Protein AF-A0A3E1DAV2-F1 (afdb_monomer)

Radius of gyration: 14.35 Å; Cα contacts (8 Å, |Δi|>4): 110; chains: 1; bounding box: 32×31×34 Å

Sequence (93 aa):
MPIKCVGVPQKALYIFADHWLKNGNLKDIQIDFYNAGAVLFGVKEYVPALMEYIERYKVQLHLNSKLTKIDGSSKIAWFTVTDHDGKMSTTET

Solvent-accessible surface area (backbone atoms only — not comparable to full-atom values): 5614 Å² total; per-residue (Å²): 129,89,65,91,58,78,60,54,69,56,51,53,51,52,56,53,48,49,53,30,49,77,72,67,48,42,89,82,55,89,44,75,48,72,32,59,46,88,57,96,52,97,52,70,87,53,39,64,67,52,46,54,52,36,60,74,62,61,44,47,78,38,58,26,23,32,81,76,50,76,39,79,88,81,65,35,39,33,28,42,34,48,51,96,88,66,52,75,46,80,50,75,85

pLDDT: mean 94.27, std 6.39, range [50.56, 98.0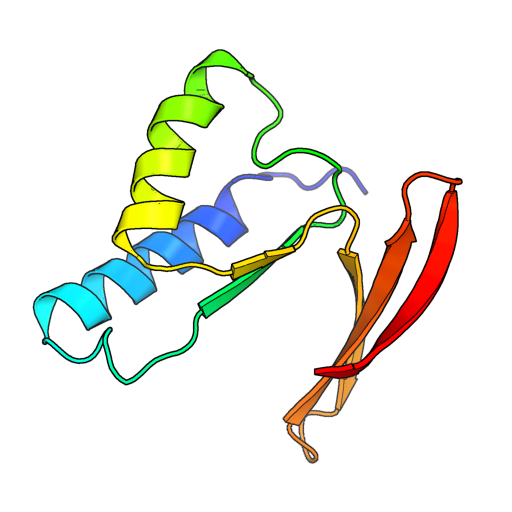6]

Structure (mmCIF, N/CA/C/O ba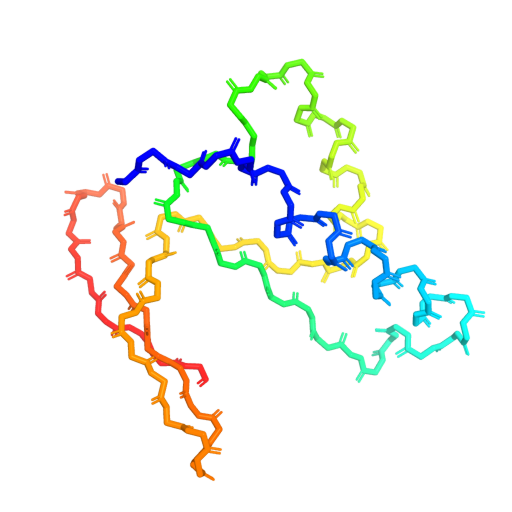ckbone):
data_AF-A0A3E1DAV2-F1
#
_entry.id   AF-A0A3E1DAV2-F1
#
loop_
_atom_site.group_PDB
_atom_site.id
_atom_site.type_symbol
_atom_site.label_atom_id
_atom_site.label_alt_id
_atom_site.label_comp_id
_atom_site.label_asym_id
_atom_site.label_entity_id
_atom_site.label_seq_id
_atom_site.pdbx_PDB_ins_code
_atom_site.Cartn_x
_atom_site.Cartn_y
_atom_site.Cartn_z
_atom_site.occupancy
_atom_site.B_iso_or_equiv
_atom_site.auth_seq_id
_atom_site.auth_comp_id
_atom_site.auth_asym_id
_atom_site.auth_atom_id
_atom_site.pdbx_PDB_model_num
ATOM 1 N N . MET A 1 1 ? 1.212 -6.528 -16.778 1.00 50.56 1 MET A N 1
ATOM 2 C CA . MET A 1 1 ? -0.051 -5.912 -17.247 1.00 50.56 1 MET A CA 1
ATOM 3 C C . MET A 1 1 ? 0.179 -4.424 -17.371 1.00 50.56 1 MET A C 1
ATOM 5 O O . MET A 1 1 ? 0.713 -3.873 -16.413 1.00 50.56 1 MET A O 1
ATOM 9 N N . PRO A 1 2 ? -0.204 -3.755 -18.467 1.00 75.56 2 PRO A N 1
ATOM 10 C CA . PRO A 1 2 ? -0.200 -2.306 -18.443 1.00 75.56 2 PRO A CA 1
ATOM 11 C C . PRO A 1 2 ? -1.368 -1.863 -17.553 1.00 75.56 2 PRO A C 1
ATOM 13 O O . PRO A 1 2 ? -2.536 -1.957 -17.924 1.00 75.56 2 PRO A O 1
ATOM 16 N N . ILE A 1 3 ? -1.058 -1.455 -16.323 1.00 75.81 3 ILE A N 1
ATOM 17 C CA . ILE A 1 3 ? -2.029 -0.807 -15.444 1.00 75.81 3 ILE A CA 1
ATOM 18 C C . ILE A 1 3 ? -2.284 0.581 -16.029 1.00 75.81 3 ILE A C 1
ATOM 20 O O . ILE A 1 3 ? -1.369 1.393 -16.129 1.00 75.81 3 ILE A O 1
ATOM 24 N N . LYS A 1 4 ? -3.536 0.858 -16.398 1.00 78.31 4 LYS A N 1
ATOM 25 C CA . LYS A 1 4 ? -3.928 2.117 -17.053 1.00 78.31 4 LYS A CA 1
ATOM 26 C C . LYS A 1 4 ? -3.601 3.378 -16.242 1.00 78.31 4 LYS A C 1
ATOM 28 O O . LYS A 1 4 ? -3.337 4.423 -16.817 1.00 78.31 4 LYS A O 1
ATOM 33 N N . CYS A 1 5 ? -3.637 3.299 -14.911 1.00 86.62 5 CYS A N 1
ATOM 34 C CA . CYS A 1 5 ? -3.274 4.408 -14.033 1.00 86.62 5 CYS A CA 1
ATOM 35 C C . CYS A 1 5 ? -2.646 3.871 -12.746 1.00 86.62 5 CYS A C 1
ATOM 37 O O . CYS A 1 5 ? -3.340 3.531 -11.788 1.00 86.62 5 CYS A O 1
ATOM 39 N N . VAL A 1 6 ? -1.316 3.785 -12.747 1.00 83.06 6 VAL A N 1
ATOM 40 C CA . VAL A 1 6 ? -0.517 3.199 -11.657 1.00 83.06 6 VAL A CA 1
ATOM 41 C C . VAL A 1 6 ? -0.717 3.936 -10.326 1.00 83.06 6 VAL A C 1
ATOM 43 O O . VAL A 1 6 ? -0.619 3.328 -9.269 1.00 83.06 6 VAL A O 1
ATOM 46 N N . GLY A 1 7 ? -1.069 5.226 -10.364 1.00 87.19 7 GLY A N 1
ATOM 47 C CA . GLY A 1 7 ? -1.297 6.033 -9.163 1.00 87.19 7 GLY A CA 1
ATOM 48 C C . GLY A 1 7 ? -2.676 5.873 -8.510 1.00 87.19 7 GLY A C 1
ATOM 49 O O . GLY A 1 7 ? -2.865 6.365 -7.404 1.00 87.19 7 GLY A O 1
ATOM 50 N N . VAL A 1 8 ? -3.663 5.224 -9.147 1.00 91.12 8 VAL A N 1
ATOM 51 C CA . VAL A 1 8 ? -5.018 5.095 -8.559 1.00 91.12 8 VAL A CA 1
ATOM 52 C C . VAL A 1 8 ? -5.018 4.346 -7.217 1.00 91.12 8 VAL A C 1
ATOM 54 O O . VAL A 1 8 ? -5.633 4.861 -6.284 1.00 91.12 8 VAL A O 1
ATOM 57 N N . PRO A 1 9 ? -4.315 3.206 -7.060 1.00 92.19 9 PRO A N 1
ATOM 58 C CA . PRO A 1 9 ? -4.211 2.533 -5.764 1.00 92.19 9 PRO A CA 1
ATOM 59 C C . PRO A 1 9 ? -3.639 3.433 -4.656 1.00 92.19 9 PRO A C 1
ATOM 61 O O . PRO A 1 9 ? -4.175 3.463 -3.553 1.00 92.19 9 PRO A O 1
ATOM 64 N N . GLN A 1 10 ? -2.611 4.231 -4.964 1.00 93.44 10 GLN A N 1
ATOM 65 C CA . GLN A 1 10 ? -2.018 5.180 -4.010 1.00 93.44 10 GLN A CA 1
ATOM 66 C C . GLN A 1 10 ? -2.982 6.307 -3.642 1.00 93.44 10 GLN A C 1
ATOM 68 O O . GLN A 1 10 ? -3.096 6.673 -2.479 1.00 93.44 10 GLN A O 1
ATOM 73 N N . LYS A 1 11 ? -3.734 6.833 -4.616 1.00 95.38 11 LYS A N 1
ATOM 74 C CA . LYS A 1 11 ? -4.749 7.864 -4.355 1.00 95.38 11 LYS A CA 1
ATOM 75 C C . LYS A 1 11 ? -5.807 7.382 -3.367 1.00 95.38 11 LYS A C 1
ATOM 77 O O . LYS A 1 11 ? -6.167 8.136 -2.471 1.00 95.38 11 LYS A O 1
ATOM 82 N N . ALA A 1 12 ? -6.284 6.144 -3.517 1.00 96.19 12 ALA A N 1
ATOM 83 C CA . ALA A 1 12 ? -7.237 5.563 -2.576 1.00 96.19 12 ALA A CA 1
ATOM 84 C C . ALA A 1 12 ? -6.651 5.524 -1.157 1.00 96.19 12 ALA A C 1
ATOM 86 O O . ALA A 1 12 ? -7.293 6.006 -0.227 1.00 96.19 12 ALA A O 1
ATOM 87 N N . LEU A 1 13 ? -5.406 5.052 -1.014 1.00 96.88 13 LEU A N 1
ATOM 88 C CA . LEU A 1 13 ? -4.691 5.055 0.263 1.00 96.88 13 LEU A CA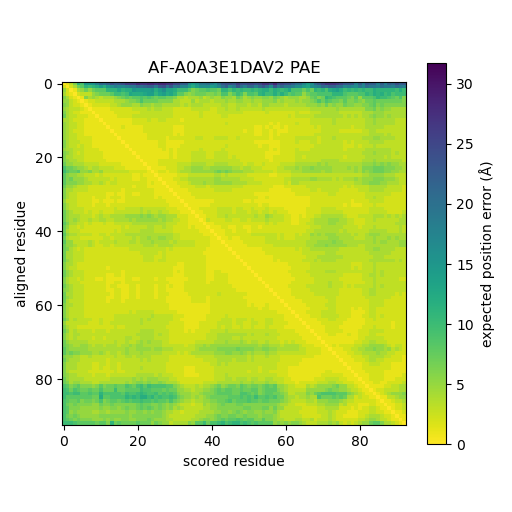 1
ATOM 89 C C . LEU A 1 13 ? -4.673 6.447 0.902 1.00 96.88 13 LEU A C 1
ATOM 91 O O . LEU A 1 13 ? -5.055 6.584 2.062 1.00 96.88 13 LEU A O 1
ATOM 95 N N . TYR A 1 14 ? -4.275 7.480 0.153 1.00 97.06 14 TYR A N 1
ATOM 96 C CA . TYR A 1 14 ? -4.149 8.830 0.709 1.00 97.06 14 TYR A CA 1
ATOM 97 C C . TYR A 1 14 ? -5.500 9.400 1.152 1.00 97.06 14 TYR A C 1
ATOM 99 O O . TYR A 1 14 ? -5.577 10.032 2.201 1.00 97.06 14 TYR A O 1
ATOM 107 N N . ILE A 1 15 ? -6.574 9.136 0.400 1.00 97.50 15 ILE A N 1
ATOM 108 C CA . ILE A 1 15 ? -7.930 9.585 0.749 1.00 97.50 15 ILE A CA 1
ATOM 109 C C . ILE A 1 15 ? -8.396 8.957 2.071 1.00 97.50 15 ILE A C 1
ATOM 111 O O . ILE A 1 15 ? -8.910 9.666 2.938 1.00 97.50 15 ILE A O 1
ATOM 115 N N . PHE A 1 16 ? -8.207 7.646 2.251 1.00 96.94 16 PHE A N 1
ATOM 116 C CA . PHE A 1 16 ? -8.617 6.968 3.485 1.00 96.94 16 PHE A CA 1
ATOM 117 C C . PHE A 1 16 ? -7.744 7.362 4.680 1.00 96.94 16 PHE A C 1
ATOM 119 O O . PHE A 1 16 ? -8.273 7.662 5.752 1.00 96.94 16 PHE A O 1
ATOM 126 N N . ALA A 1 17 ? -6.426 7.438 4.486 1.00 97.75 17 ALA A N 1
ATOM 127 C CA . ALA A 1 17 ? -5.497 7.850 5.531 1.00 97.75 17 ALA A CA 1
ATOM 128 C C . ALA A 1 17 ? -5.775 9.275 6.026 1.00 97.75 17 ALA A C 1
ATOM 130 O O . ALA A 1 17 ? -5.800 9.518 7.233 1.00 97.75 17 ALA A O 1
ATOM 131 N N . ASP A 1 18 ? -6.055 10.206 5.111 1.00 97.94 18 ASP A N 1
ATOM 132 C CA . ASP A 1 18 ? -6.404 11.583 5.455 1.00 97.94 18 ASP A CA 1
ATOM 133 C C . ASP A 1 18 ? -7.721 11.669 6.238 1.00 97.94 18 ASP A C 1
ATOM 135 O O . ASP A 1 18 ? -7.808 12.398 7.227 1.00 97.94 18 ASP A O 1
ATOM 139 N N . HIS A 1 19 ? -8.728 10.878 5.854 1.00 98.00 19 HIS A N 1
ATOM 140 C CA . HIS A 1 19 ? -9.984 10.779 6.596 1.00 98.00 19 HIS A CA 1
ATOM 141 C C . HIS A 1 19 ? -9.756 10.304 8.042 1.00 98.00 19 HIS A C 1
ATOM 143 O O . HIS A 1 19 ? -10.261 10.914 8.985 1.00 98.00 19 HIS A O 1
ATOM 149 N N . TRP A 1 20 ? -8.958 9.252 8.248 1.00 97.88 20 TRP A N 1
ATOM 150 C CA . TRP A 1 20 ? -8.652 8.764 9.596 1.00 97.88 20 TRP A CA 1
ATOM 151 C C . TRP A 1 20 ? -7.776 9.719 10.400 1.00 97.88 20 TRP A C 1
ATOM 153 O O . TRP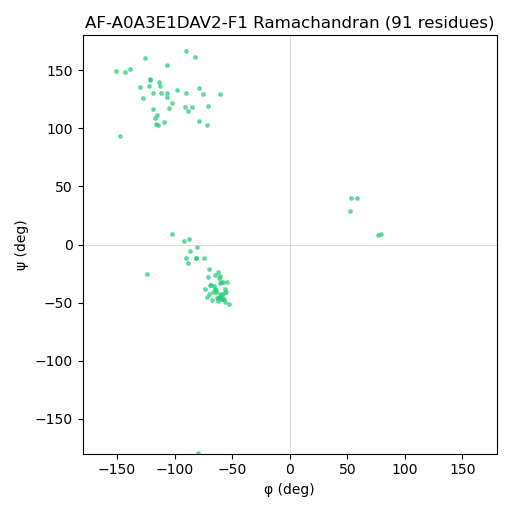 A 1 20 ? -7.970 9.842 11.610 1.00 97.88 20 TRP A O 1
ATOM 163 N N . LEU A 1 21 ? -6.842 10.416 9.750 1.00 97.44 21 LEU A N 1
ATOM 164 C CA . LEU A 1 21 ? -6.029 11.442 10.393 1.00 97.44 21 LEU A CA 1
ATOM 165 C C . LEU A 1 21 ? -6.909 12.584 10.912 1.00 97.44 21 LEU A C 1
ATOM 167 O O . LEU A 1 21 ? -6.791 12.957 12.077 1.00 97.44 21 LEU A O 1
ATOM 171 N N . LYS A 1 22 ? -7.820 13.097 10.076 1.00 97.56 22 LYS A N 1
ATOM 172 C CA . LYS A 1 22 ? -8.748 14.184 10.432 1.00 97.56 22 LYS A CA 1
ATOM 173 C C . LYS A 1 22 ? -9.676 13.826 11.590 1.00 97.56 22 LYS A C 1
ATOM 175 O O . LYS A 1 22 ? -9.993 14.696 12.392 1.00 97.56 22 LYS A O 1
ATOM 180 N N . ASN A 1 23 ? -10.066 12.559 11.698 1.00 97.25 23 ASN A N 1
ATOM 181 C CA . ASN A 1 23 ? -10.927 12.077 12.778 1.00 97.25 23 ASN A CA 1
ATOM 182 C C . ASN A 1 23 ? -10.148 11.659 14.042 1.00 97.25 23 ASN A C 1
ATOM 184 O O . ASN A 1 23 ? -10.753 11.361 15.067 1.00 97.25 23 ASN A O 1
ATOM 188 N N . GLY A 1 24 ? -8.809 11.654 13.999 1.00 96.81 24 GLY A N 1
ATOM 189 C CA . GLY A 1 24 ? -7.957 11.251 15.125 1.00 96.81 24 GLY A CA 1
ATOM 190 C C . GLY A 1 24 ? -7.819 9.734 15.318 1.00 9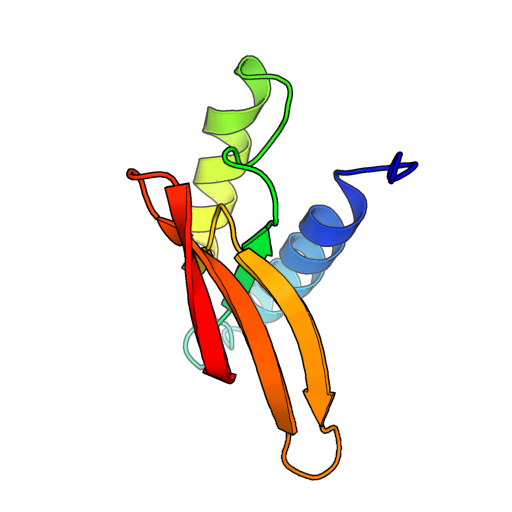6.81 24 GLY A C 1
ATOM 191 O O . GLY A 1 24 ? -7.233 9.296 16.309 1.00 96.81 24 GLY A O 1
ATOM 192 N N . ASN A 1 25 ? -8.315 8.933 14.373 1.00 97.12 25 ASN A N 1
ATOM 193 C CA . ASN A 1 25 ? -8.323 7.466 14.421 1.00 97.12 25 ASN A CA 1
ATOM 194 C C . ASN A 1 25 ? -7.076 6.830 13.799 1.00 97.12 25 ASN A C 1
ATOM 196 O O . ASN A 1 25 ? -6.872 5.633 13.960 1.00 97.12 25 ASN A O 1
ATOM 200 N N . LEU A 1 26 ? -6.240 7.593 13.082 1.00 96.69 26 LEU A N 1
ATOM 201 C CA . LEU A 1 26 ? -5.080 7.038 12.368 1.00 96.69 26 LEU A CA 1
ATOM 202 C C . LEU A 1 26 ? -4.142 6.230 13.283 1.00 96.69 26 LEU A C 1
ATOM 204 O O . LEU A 1 26 ? -3.542 5.257 12.848 1.00 96.69 26 LEU A O 1
ATOM 208 N N . LYS A 1 27 ? -4.031 6.609 14.560 1.00 95.38 27 LYS A N 1
ATOM 209 C CA . LYS A 1 27 ? -3.213 5.906 15.562 1.00 95.38 27 LYS A CA 1
ATOM 210 C C . LYS A 1 27 ? -3.658 4.459 15.831 1.00 95.38 27 LYS A C 1
ATOM 212 O O . LYS A 1 27 ? -2.841 3.671 16.288 1.00 95.38 27 LYS A O 1
ATOM 217 N N . ASP A 1 28 ? -4.921 4.141 15.553 1.00 97.06 28 ASP A N 1
ATOM 218 C CA . ASP A 1 28 ? -5.541 2.840 15.818 1.00 97.06 28 ASP A CA 1
ATOM 219 C C . ASP A 1 28 ? -5.643 1.990 14.534 1.00 97.06 28 ASP A C 1
ATOM 221 O O . ASP A 1 28 ? -6.318 0.962 14.514 1.00 97.06 28 ASP A O 1
ATOM 225 N N . ILE A 1 29 ? -5.013 2.434 13.437 1.00 97.06 29 ILE A N 1
ATOM 226 C CA . ILE A 1 29 ? -5.118 1.820 12.111 1.00 97.06 29 ILE A CA 1
ATOM 227 C C . ILE A 1 29 ? -3.722 1.538 11.567 1.00 97.06 29 ILE A C 1
ATOM 229 O O . ILE A 1 29 ? -2.890 2.436 11.446 1.00 97.06 29 ILE A O 1
ATOM 233 N N . GLN A 1 30 ? -3.493 0.286 11.182 1.00 96.81 30 GLN A N 1
ATOM 234 C CA . GLN A 1 30 ? -2.320 -0.107 10.416 1.00 96.81 30 GLN A CA 1
ATOM 235 C C . GLN A 1 30 ? -2.632 0.007 8.921 1.00 96.81 30 GLN A C 1
ATOM 237 O O . GLN A 1 30 ? -3.668 -0.476 8.461 1.00 96.81 30 GLN A O 1
ATOM 242 N N . ILE A 1 31 ? -1.748 0.665 8.170 1.00 97.31 31 ILE A N 1
ATOM 243 C CA . ILE A 1 31 ? -1.882 0.823 6.720 1.00 97.31 31 ILE A CA 1
ATOM 244 C C . ILE A 1 31 ? -0.680 0.165 6.054 1.00 97.31 31 ILE A C 1
ATOM 246 O O . ILE A 1 31 ? 0.440 0.642 6.209 1.00 97.31 31 ILE A O 1
ATOM 250 N N . ASP A 1 32 ? -0.927 -0.872 5.262 1.00 97.19 32 ASP A N 1
ATOM 251 C CA . ASP A 1 32 ? 0.081 -1.545 4.448 1.00 97.19 32 ASP A CA 1
ATOM 252 C C . ASP A 1 32 ? -0.187 -1.284 2.959 1.00 97.19 32 ASP A C 1
ATOM 254 O O . ASP A 1 32 ? -1.305 -1.457 2.466 1.00 97.19 32 ASP A O 1
ATOM 258 N N . PHE A 1 33 ? 0.841 -0.863 2.221 1.00 97.19 33 PHE A N 1
ATOM 259 C CA . PHE A 1 33 ? 0.772 -0.656 0.777 1.00 97.19 33 PHE A CA 1
ATOM 260 C C . PHE A 1 33 ? 1.714 -1.611 0.051 1.00 97.19 33 PHE A C 1
ATOM 262 O O . PHE A 1 33 ? 2.923 -1.387 -0.008 1.00 97.19 33 PHE A O 1
ATOM 269 N N . TYR A 1 34 ? 1.138 -2.656 -0.539 1.00 95.94 34 TYR A N 1
ATOM 270 C CA . TYR A 1 34 ? 1.864 -3.648 -1.325 1.00 95.94 34 TYR A CA 1
ATOM 271 C C . TYR A 1 34 ? 1.912 -3.256 -2.799 1.00 95.94 34 TYR A C 1
ATOM 273 O O . TYR A 1 34 ? 0.886 -3.164 -3.479 1.00 95.94 34 TYR A O 1
ATOM 281 N N . ASN A 1 35 ? 3.122 -3.057 -3.306 1.00 93.88 35 ASN A N 1
ATOM 282 C CA . ASN A 1 35 ? 3.395 -2.744 -4.695 1.00 93.88 35 ASN A CA 1
ATOM 283 C C . ASN A 1 35 ? 4.265 -3.834 -5.322 1.00 93.88 35 ASN A C 1
ATOM 285 O O . ASN A 1 35 ? 5.327 -4.176 -4.809 1.00 93.88 35 ASN A O 1
ATOM 289 N N . ALA A 1 36 ? 3.852 -4.328 -6.488 1.00 92.81 36 ALA A N 1
ATOM 290 C CA . ALA A 1 36 ? 4.616 -5.326 -7.230 1.00 92.81 36 ALA A CA 1
ATOM 291 C C . ALA A 1 36 ? 5.915 -4.756 -7.831 1.00 92.81 36 ALA A C 1
ATOM 293 O O . ALA A 1 36 ? 6.810 -5.520 -8.176 1.00 92.81 36 ALA A O 1
ATOM 294 N N . GLY A 1 37 ? 6.005 -3.433 -7.997 1.00 91.06 37 GLY A N 1
ATOM 295 C CA . GLY A 1 37 ? 7.210 -2.765 -8.481 1.00 91.06 37 GLY A CA 1
ATOM 296 C C . GLY A 1 37 ? 8.252 -2.524 -7.387 1.00 91.06 37 GLY A C 1
ATOM 297 O O . GLY A 1 37 ? 7.934 -2.474 -6.201 1.00 91.06 37 GLY A O 1
ATOM 298 N N . ALA A 1 38 ? 9.493 -2.293 -7.817 1.00 92.12 38 ALA A N 1
ATOM 299 C CA . ALA A 1 38 ? 10.628 -1.989 -6.942 1.00 92.12 38 ALA A CA 1
ATOM 300 C C . ALA A 1 38 ? 10.689 -0.520 -6.479 1.00 92.12 38 ALA A C 1
ATOM 302 O O . ALA A 1 38 ? 11.602 -0.145 -5.752 1.00 92.12 38 ALA A O 1
ATOM 303 N N . VAL A 1 39 ? 9.761 0.331 -6.927 1.00 92.81 39 VAL A N 1
ATOM 304 C CA . VAL A 1 39 ? 9.727 1.768 -6.609 1.00 92.81 39 VAL A CA 1
ATOM 305 C C . VAL A 1 39 ? 8.304 2.223 -6.323 1.00 92.81 39 VAL A C 1
ATOM 307 O O . VAL A 1 39 ? 7.357 1.678 -6.889 1.00 92.81 39 VAL A O 1
ATOM 310 N N . LEU A 1 40 ? 8.147 3.254 -5.488 1.00 92.88 40 LEU A N 1
ATOM 311 C CA . LEU A 1 40 ? 6.839 3.837 -5.179 1.00 92.88 40 LEU A CA 1
ATOM 312 C C . LEU A 1 40 ? 6.171 4.422 -6.430 1.00 92.88 40 LEU A C 1
ATOM 314 O O . LEU A 1 40 ? 4.999 4.168 -6.683 1.00 92.88 40 LEU A O 1
ATOM 318 N N . PHE A 1 41 ? 6.907 5.182 -7.239 1.00 93.81 41 PHE A N 1
ATOM 319 C CA . PHE A 1 41 ? 6.372 5.804 -8.446 1.00 93.81 41 PHE A CA 1
ATOM 320 C C . PHE A 1 41 ? 7.415 5.809 -9.563 1.00 93.81 41 PHE A C 1
ATOM 322 O O . PHE A 1 41 ? 8.613 5.874 -9.300 1.00 93.81 41 PHE A O 1
ATOM 329 N N . GLY A 1 42 ? 6.963 5.722 -10.817 1.00 91.06 42 GLY A N 1
ATOM 330 C CA . GLY A 1 42 ? 7.852 5.555 -11.975 1.00 91.06 42 GLY A CA 1
ATOM 331 C C . GLY A 1 42 ? 8.631 6.811 -12.380 1.00 91.06 42 GLY A C 1
ATOM 332 O O . GLY A 1 42 ? 9.551 6.719 -13.185 1.00 91.06 42 GLY A O 1
ATOM 333 N N . VAL A 1 43 ? 8.273 7.975 -11.836 1.00 93.38 43 VAL A N 1
ATOM 334 C CA . VAL A 1 43 ? 8.943 9.256 -12.099 1.00 93.38 43 VAL A CA 1
ATOM 335 C C . VAL A 1 43 ? 9.578 9.732 -10.795 1.00 93.38 43 VAL A C 1
ATOM 337 O O . VAL A 1 43 ? 8.870 10.059 -9.839 1.00 93.38 43 VAL A O 1
ATOM 340 N N . LYS A 1 44 ? 10.916 9.720 -10.756 1.00 94.50 44 LYS A N 1
ATOM 341 C CA . LYS A 1 44 ? 11.726 9.910 -9.541 1.00 94.50 44 LYS A CA 1
ATOM 342 C C . LYS A 1 44 ? 11.479 11.257 -8.860 1.00 94.50 44 LYS A C 1
ATOM 344 O O . LYS A 1 44 ? 11.528 11.334 -7.641 1.00 94.50 44 LYS A O 1
ATOM 349 N N . GLU A 1 45 ? 11.169 12.295 -9.631 1.00 97.06 45 GLU A N 1
ATOM 350 C CA . GLU A 1 45 ? 10.960 13.661 -9.150 1.00 97.06 45 GLU A CA 1
ATOM 351 C C . GLU A 1 45 ? 9.740 13.773 -8.225 1.00 97.06 45 GLU A C 1
ATOM 353 O O . GLU A 1 45 ? 9.717 14.634 -7.351 1.00 97.06 45 GLU A O 1
ATOM 358 N N . TYR A 1 46 ? 8.747 12.888 -8.368 1.00 95.00 46 TYR A N 1
ATOM 359 C CA . TYR A 1 46 ? 7.576 12.869 -7.485 1.00 95.00 46 TYR A CA 1
ATOM 360 C C . TYR A 1 46 ? 7.774 12.006 -6.237 1.00 95.00 46 TYR A C 1
ATOM 362 O O . TYR A 1 46 ? 7.000 12.129 -5.291 1.00 95.00 46 TYR A O 1
ATOM 370 N N . VAL A 1 47 ? 8.787 11.133 -6.211 1.00 95.38 47 VAL A N 1
ATOM 371 C CA . VAL A 1 47 ? 8.990 10.185 -5.105 1.00 95.38 47 VAL A CA 1
ATOM 372 C C . VAL A 1 47 ? 9.210 10.894 -3.764 1.00 95.38 47 VAL A C 1
ATOM 374 O O . VAL A 1 47 ? 8.538 10.487 -2.820 1.00 95.38 47 VAL A O 1
ATOM 377 N N . PRO A 1 48 ? 10.037 11.957 -3.642 1.00 97.25 48 PRO A N 1
ATOM 378 C CA . PRO A 1 48 ? 10.217 12.653 -2.366 1.00 97.25 48 PRO A CA 1
ATOM 379 C C . PRO A 1 48 ? 8.898 13.162 -1.773 1.00 97.25 48 PRO A C 1
ATOM 381 O O . PRO A 1 48 ? 8.570 12.837 -0.637 1.00 97.25 48 PRO A O 1
ATOM 384 N N . ALA A 1 49 ? 8.086 13.855 -2.574 1.00 96.75 49 ALA A N 1
ATOM 385 C CA . ALA A 1 49 ? 6.796 14.375 -2.125 1.00 96.75 49 ALA A CA 1
ATOM 386 C C . ALA A 1 49 ? 5.812 13.253 -1.751 1.00 96.75 49 ALA A C 1
ATOM 388 O O . ALA A 1 49 ? 5.080 13.366 -0.775 1.00 96.75 49 ALA A O 1
ATOM 389 N N . LEU A 1 50 ? 5.786 12.148 -2.504 1.00 96.81 50 LEU A N 1
ATOM 390 C CA . LEU A 1 50 ? 4.928 11.005 -2.174 1.00 96.81 50 LEU A CA 1
ATOM 391 C C . LEU A 1 50 ? 5.388 10.290 -0.893 1.00 96.81 50 LEU A C 1
ATOM 393 O O . LEU A 1 50 ? 4.540 9.828 -0.129 1.00 96.81 50 LEU A O 1
ATOM 397 N N . MET A 1 51 ? 6.699 10.225 -0.640 1.00 97.38 51 MET A N 1
ATOM 398 C CA . MET A 1 51 ? 7.263 9.649 0.584 1.00 97.38 51 MET A CA 1
ATOM 399 C C . MET A 1 51 ? 6.896 10.459 1.830 1.00 97.38 51 MET A C 1
ATOM 401 O O . MET A 1 51 ? 6.565 9.853 2.844 1.00 97.38 51 MET A O 1
ATOM 405 N N . GLU A 1 52 ? 6.819 11.792 1.746 1.00 98.06 52 GLU A N 1
ATOM 406 C CA . GLU A 1 52 ? 6.325 12.620 2.861 1.00 98.06 52 GLU A CA 1
ATOM 407 C C . GLU A 1 52 ? 4.916 12.194 3.311 1.00 98.06 52 GLU A C 1
ATOM 409 O O . GLU A 1 52 ? 4.625 12.150 4.506 1.00 98.06 52 GLU A O 1
ATOM 414 N N . TYR A 1 53 ? 4.032 11.823 2.375 1.00 97.19 53 TYR A N 1
ATOM 415 C CA . TYR A 1 53 ? 2.700 11.311 2.714 1.00 97.19 53 TYR A CA 1
ATOM 416 C C . TYR A 1 53 ? 2.732 9.889 3.275 1.00 97.19 53 TYR A C 1
ATOM 418 O O . TYR A 1 53 ? 1.971 9.587 4.193 1.00 97.19 53 TYR A O 1
ATOM 426 N N . ILE A 1 54 ? 3.601 9.020 2.750 1.00 97.88 54 ILE A N 1
ATOM 427 C CA . ILE A 1 54 ? 3.817 7.670 3.296 1.00 97.88 54 ILE A CA 1
ATOM 428 C C . ILE A 1 54 ? 4.234 7.765 4.769 1.00 97.88 54 ILE A C 1
ATOM 430 O O . ILE A 1 54 ? 3.628 7.114 5.619 1.00 97.88 54 ILE A O 1
ATOM 434 N N . GLU A 1 55 ? 5.188 8.640 5.088 1.00 97.69 55 GLU A N 1
ATOM 435 C CA . GLU A 1 55 ? 5.661 8.879 6.453 1.00 97.69 55 GLU A CA 1
ATOM 436 C C . GLU A 1 55 ? 4.589 9.536 7.330 1.00 97.69 55 GLU A C 1
ATOM 438 O O . GLU A 1 55 ? 4.293 9.047 8.424 1.00 97.69 55 GLU A O 1
ATOM 443 N N . ARG A 1 56 ? 3.940 10.599 6.836 1.00 96.75 56 ARG A N 1
ATOM 444 C CA . ARG A 1 56 ? 2.864 11.309 7.549 1.00 96.75 56 ARG A CA 1
ATOM 445 C C . ARG A 1 56 ? 1.734 10.375 7.969 1.00 96.75 56 ARG A C 1
ATOM 447 O O . ARG A 1 56 ? 1.194 10.520 9.066 1.00 96.75 56 ARG A O 1
ATOM 454 N N . TYR A 1 57 ? 1.363 9.447 7.093 1.00 97.69 57 TYR A N 1
ATOM 455 C CA . TYR A 1 57 ? 0.285 8.493 7.330 1.00 97.69 57 TYR A CA 1
ATOM 456 C C . TYR A 1 57 ? 0.756 7.177 7.961 1.00 97.69 57 TYR A C 1
ATOM 458 O O . TYR A 1 57 ? -0.073 6.299 8.184 1.00 97.69 57 TYR A O 1
ATOM 466 N N . LYS A 1 58 ? 2.052 7.049 8.287 1.00 97.19 58 LYS A N 1
ATOM 467 C CA . LYS A 1 58 ? 2.665 5.847 8.880 1.00 97.19 58 LYS A CA 1
ATOM 468 C C . LYS A 1 58 ? 2.390 4.572 8.074 1.00 97.19 58 LYS A C 1
ATOM 470 O O . LYS A 1 58 ? 2.113 3.514 8.636 1.00 97.19 58 LYS A O 1
ATOM 475 N N . VAL A 1 59 ? 2.445 4.690 6.752 1.00 98.06 59 VAL A N 1
ATOM 476 C CA . VAL A 1 59 ? 2.187 3.585 5.828 1.00 98.06 59 VAL A CA 1
ATOM 477 C C . VAL A 1 59 ? 3.386 2.648 5.807 1.00 98.06 59 VAL A C 1
ATOM 479 O O . VAL A 1 59 ? 4.513 3.077 5.565 1.00 98.06 59 VAL A O 1
ATOM 482 N N . GLN A 1 60 ? 3.132 1.357 5.982 1.00 97.56 60 GLN A N 1
ATOM 483 C CA . GLN A 1 60 ? 4.107 0.303 5.745 1.00 97.56 60 GLN A CA 1
ATOM 484 C C . GLN A 1 60 ? 4.187 0.033 4.241 1.00 97.56 60 GLN A C 1
ATOM 486 O O . GLN A 1 60 ? 3.264 -0.506 3.629 1.00 97.56 60 GLN A O 1
ATOM 491 N N . LEU A 1 61 ? 5.273 0.484 3.618 1.00 96.81 61 LEU A N 1
ATOM 492 C CA . LEU A 1 61 ? 5.488 0.346 2.183 1.00 96.81 61 LEU A CA 1
ATOM 493 C C . LEU A 1 61 ? 6.189 -0.981 1.873 1.00 96.81 61 LEU A C 1
ATOM 495 O O . LEU A 1 61 ? 7.362 -1.157 2.191 1.00 96.81 61 LEU A O 1
ATOM 499 N N . HIS A 1 62 ? 5.494 -1.874 1.171 1.00 96.31 62 HIS A N 1
ATOM 500 C CA . HIS A 1 62 ? 6.016 -3.174 0.750 1.00 96.31 62 HIS A CA 1
ATOM 501 C C . HIS A 1 62 ? 6.235 -3.178 -0.760 1.00 96.31 62 HIS A C 1
ATOM 503 O O . HIS A 1 62 ? 5.288 -3.225 -1.544 1.00 96.31 62 HIS A O 1
ATOM 509 N N . LEU A 1 63 ? 7.493 -3.105 -1.187 1.00 95.19 63 LEU A N 1
ATOM 510 C CA . LEU A 1 63 ? 7.871 -3.166 -2.602 1.00 95.19 63 LEU A CA 1
ATOM 511 C C . LEU A 1 63 ? 8.127 -4.616 -3.028 1.00 95.19 63 LEU A C 1
ATOM 513 O O . LEU A 1 63 ? 8.215 -5.512 -2.189 1.00 95.19 63 LEU A O 1
ATOM 517 N N . ASN A 1 64 ? 8.214 -4.856 -4.338 1.00 95.81 64 ASN A N 1
ATOM 518 C CA . ASN A 1 64 ? 8.413 -6.195 -4.913 1.00 95.81 64 ASN A CA 1
ATOM 519 C C . ASN A 1 64 ? 7.406 -7.245 -4.408 1.00 95.81 64 ASN A C 1
ATOM 521 O O . ASN A 1 64 ? 7.714 -8.432 -4.338 1.00 95.81 64 ASN A O 1
ATOM 525 N N . SER A 1 65 ? 6.203 -6.802 -4.046 1.00 96.31 65 SER A N 1
ATOM 526 C CA . SER A 1 65 ? 5.180 -7.617 -3.401 1.00 96.31 65 SER A CA 1
ATOM 527 C C . SER A 1 65 ? 3.951 -7.707 -4.294 1.00 96.31 65 SER A C 1
ATOM 529 O O . SER A 1 65 ? 3.213 -6.740 -4.486 1.00 96.31 65 SER A O 1
ATOM 531 N N . LYS A 1 66 ? 3.728 -8.884 -4.876 1.00 95.62 66 LYS A N 1
ATOM 532 C CA . LYS A 1 66 ? 2.623 -9.141 -5.799 1.00 95.62 66 LYS A CA 1
ATOM 533 C C . LYS A 1 66 ? 1.543 -9.960 -5.108 1.00 95.62 66 LYS A C 1
ATOM 535 O O . LYS A 1 66 ? 1.777 -11.113 -4.774 1.00 95.62 66 LYS A O 1
ATOM 540 N N . LEU A 1 67 ? 0.344 -9.401 -4.975 1.00 96.38 67 LEU A N 1
ATOM 541 C CA . LEU A 1 67 ? -0.827 -10.137 -4.498 1.00 96.38 67 LEU A CA 1
ATOM 542 C C . LEU A 1 67 ? -1.144 -11.314 -5.437 1.00 96.38 67 LEU A C 1
ATOM 544 O O . LEU A 1 67 ? -1.254 -11.126 -6.653 1.00 96.38 67 LEU A O 1
ATOM 548 N N . THR A 1 68 ? -1.305 -12.513 -4.880 1.00 97.31 68 THR A N 1
ATOM 549 C CA . THR A 1 68 ? -1.578 -13.743 -5.643 1.00 97.31 68 THR A CA 1
ATOM 550 C C . THR A 1 68 ? -2.847 -14.468 -5.214 1.00 97.31 68 THR A C 1
ATOM 552 O O . THR A 1 68 ? -3.444 -15.153 -6.046 1.00 97.31 68 THR A O 1
ATOM 555 N N . LYS A 1 69 ? -3.299 -14.304 -3.964 1.00 97.62 69 LYS A N 1
ATOM 556 C CA . LYS A 1 69 ? -4.525 -14.932 -3.452 1.00 97.62 69 LYS A CA 1
ATOM 557 C C . LYS A 1 69 ? -5.163 -14.086 -2.348 1.00 97.62 69 LYS A C 1
ATOM 559 O O . LYS A 1 69 ? -4.457 -13.426 -1.593 1.00 97.62 69 LYS A O 1
ATOM 564 N N . ILE A 1 70 ? -6.490 -14.147 -2.244 1.00 97.69 70 ILE A N 1
ATOM 565 C CA . ILE A 1 70 ? -7.274 -13.590 -1.133 1.00 97.69 70 ILE A CA 1
ATOM 566 C C . ILE A 1 70 ? -8.237 -14.670 -0.627 1.00 97.69 70 ILE A C 1
ATOM 568 O O . ILE A 1 70 ? -8.902 -15.326 -1.427 1.00 97.69 70 ILE A O 1
ATOM 572 N N . ASP A 1 71 ? -8.330 -14.820 0.692 1.00 97.56 71 ASP A N 1
ATOM 573 C CA . ASP A 1 71 ? -9.393 -15.535 1.395 1.00 97.56 71 ASP A CA 1
ATOM 574 C C . ASP A 1 71 ? -10.181 -14.517 2.225 1.00 97.56 71 ASP A C 1
ATOM 576 O O . ASP A 1 71 ? -9.736 -14.055 3.276 1.00 97.56 71 ASP A O 1
ATOM 580 N N . GLY A 1 72 ? -11.363 -14.147 1.732 1.00 96.88 72 GLY A N 1
ATOM 581 C CA . GLY A 1 72 ? -12.209 -13.151 2.385 1.00 96.88 72 GLY A CA 1
ATOM 582 C C . GLY A 1 72 ? -12.848 -13.639 3.686 1.00 96.88 72 GLY A C 1
ATOM 583 O O . GLY A 1 72 ? -13.110 -12.825 4.569 1.00 96.88 72 GLY A O 1
ATOM 584 N N . SER A 1 73 ? -13.081 -14.946 3.826 1.00 97.50 73 SER A N 1
ATOM 585 C CA . SER A 1 73 ? -13.680 -15.524 5.033 1.00 97.50 73 SER A CA 1
ATOM 586 C C . SER A 1 73 ? -12.687 -15.502 6.187 1.00 97.50 73 SER A C 1
ATOM 588 O O . SER A 1 73 ? -13.031 -15.065 7.284 1.00 97.50 73 SER A O 1
ATOM 590 N N . SER A 1 74 ? -11.446 -15.905 5.913 1.00 97.44 74 SER A N 1
ATOM 591 C CA . SER A 1 74 ? -10.356 -15.895 6.894 1.00 97.44 74 SER A CA 1
ATOM 592 C C . SER A 1 74 ? -9.704 -14.516 7.049 1.00 97.44 74 SER A C 1
ATOM 594 O O . SER A 1 74 ? -8.957 -14.306 7.997 1.00 97.44 74 SER A O 1
ATOM 596 N N . LYS A 1 75 ? -10.013 -13.569 6.147 1.00 97.06 75 LYS A N 1
ATOM 597 C CA . LYS A 1 75 ? -9.397 -12.234 6.034 1.00 97.06 75 LYS A CA 1
ATOM 598 C C . LYS A 1 75 ? -7.881 -12.288 5.816 1.00 97.06 75 LYS A C 1
ATOM 600 O O . LYS A 1 75 ? -7.161 -11.469 6.372 1.00 97.06 75 LYS A O 1
ATOM 605 N N . ILE A 1 76 ? -7.429 -13.236 4.996 1.00 97.31 76 ILE A N 1
ATOM 606 C CA . ILE A 1 76 ? -6.007 -13.462 4.713 1.00 97.31 76 ILE A CA 1
ATOM 607 C C . ILE A 1 76 ? -5.709 -13.125 3.256 1.00 97.31 76 ILE A C 1
ATOM 609 O O . ILE A 1 76 ? -6.481 -13.463 2.348 1.00 97.31 76 ILE A O 1
ATOM 613 N N . ALA A 1 77 ? -4.569 -12.486 3.020 1.00 97.75 77 ALA A N 1
ATOM 614 C CA . ALA A 1 77 ? -4.034 -12.254 1.684 1.00 97.75 77 ALA A CA 1
ATOM 615 C C . ALA A 1 77 ? -2.646 -12.884 1.546 1.00 97.75 77 ALA A C 1
ATOM 617 O O . ALA A 1 77 ? -1.842 -12.842 2.470 1.00 97.75 77 ALA A O 1
ATOM 618 N N . TRP A 1 78 ? -2.346 -13.444 0.372 1.00 98.06 78 TRP A N 1
ATOM 619 C CA . TRP A 1 78 ? -1.021 -13.982 0.062 1.00 98.06 78 TRP A CA 1
ATOM 620 C C . TRP A 1 78 ? -0.342 -13.146 -1.0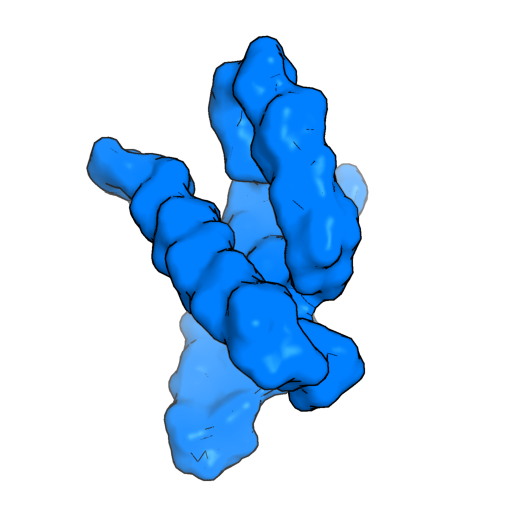09 1.00 98.06 78 TRP A C 1
ATOM 622 O O . TRP A 1 78 ? -0.937 -12.808 -2.040 1.00 98.06 78 TRP A O 1
ATOM 632 N N . PHE A 1 79 ? 0.936 -12.883 -0.779 1.00 97.88 79 PHE A N 1
ATOM 633 C CA . PHE A 1 79 ? 1.803 -12.130 -1.663 1.00 97.88 79 PHE A CA 1
ATOM 634 C C . PHE A 1 79 ? 3.000 -12.980 -2.061 1.00 97.88 79 PHE A C 1
ATOM 636 O O . PHE A 1 79 ? 3.619 -13.636 -1.228 1.00 97.88 79 PHE A O 1
ATOM 643 N N . THR A 1 80 ? 3.355 -12.938 -3.341 1.00 97.75 80 THR A N 1
ATOM 644 C CA . THR A 1 80 ? 4.681 -13.347 -3.792 1.00 97.75 80 THR A CA 1
ATOM 645 C C . THR A 1 80 ? 5.620 -12.161 -3.645 1.00 97.75 80 THR A C 1
ATOM 647 O O . THR A 1 80 ? 5.395 -11.124 -4.273 1.00 97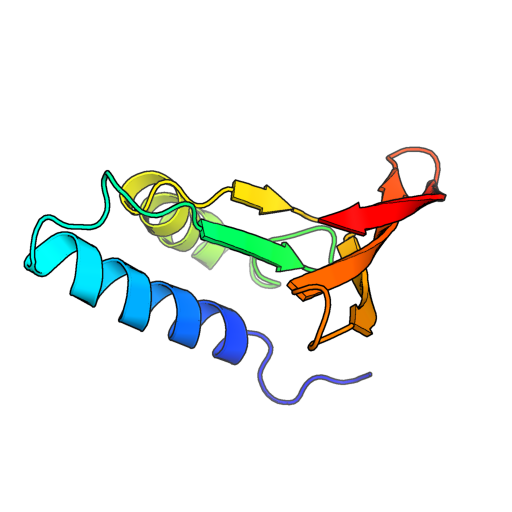.75 80 THR A O 1
ATOM 650 N N . VAL A 1 81 ? 6.647 -12.319 -2.817 1.00 96.25 81 VAL A N 1
ATOM 651 C CA . VAL A 1 81 ? 7.664 -11.303 -2.551 1.00 96.25 81 VAL A CA 1
ATOM 652 C C . VAL A 1 81 ? 8.953 -11.716 -3.242 1.00 96.25 81 VAL A C 1
ATOM 654 O O . VAL A 1 81 ? 9.384 -12.860 -3.105 1.00 96.25 81 VAL A O 1
ATOM 657 N N . THR A 1 82 ? 9.554 -10.793 -3.986 1.00 94.38 82 THR A N 1
ATOM 658 C CA . THR A 1 82 ? 10.875 -10.989 -4.592 1.00 94.38 82 THR A CA 1
ATOM 659 C C . THR A 1 82 ? 11.918 -10.250 -3.764 1.00 94.38 82 THR A C 1
ATOM 661 O O . THR A 1 82 ? 11.805 -9.037 -3.571 1.00 94.38 82 THR A O 1
ATOM 664 N N . ASP A 1 83 ? 12.919 -10.974 -3.268 1.00 90.88 83 ASP A N 1
ATOM 665 C CA . ASP A 1 83 ? 14.039 -10.379 -2.539 1.00 90.88 83 ASP A CA 1
ATOM 666 C C . ASP A 1 83 ? 15.090 -9.753 -3.476 1.00 90.88 83 ASP A C 1
ATOM 668 O O . ASP A 1 83 ? 14.950 -9.741 -4.702 1.00 90.88 83 ASP A O 1
ATOM 672 N N . HIS A 1 84 ? 16.148 -9.196 -2.884 1.00 86.81 84 HIS A N 1
ATOM 673 C CA . HIS A 1 84 ? 17.245 -8.567 -3.622 1.00 86.81 84 HI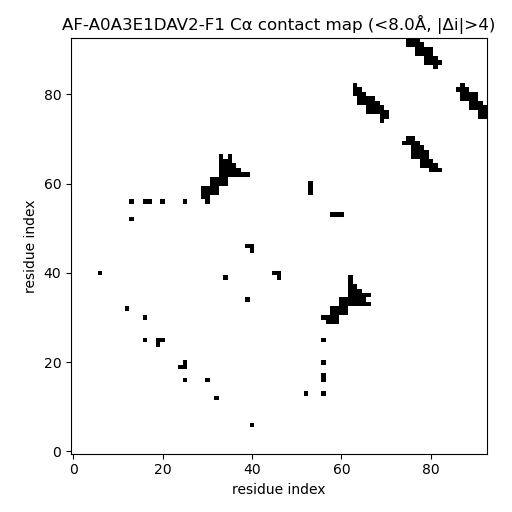S A CA 1
ATOM 674 C C . HIS A 1 84 ? 17.984 -9.548 -4.551 1.00 86.81 84 HIS A C 1
ATOM 676 O O . HIS A 1 84 ? 18.479 -9.139 -5.601 1.00 86.81 84 HIS A O 1
ATOM 682 N N . ASP A 1 85 ? 18.017 -10.836 -4.205 1.00 90.00 85 ASP A N 1
ATOM 683 C CA . ASP A 1 85 ? 18.691 -11.880 -4.982 1.00 90.00 85 ASP A CA 1
ATOM 684 C C . ASP A 1 85 ? 17.775 -12.472 -6.070 1.00 90.00 85 ASP A C 1
ATOM 686 O O . ASP A 1 85 ? 18.143 -13.413 -6.776 1.00 90.00 85 ASP A O 1
ATOM 690 N N . GLY A 1 86 ? 16.568 -11.916 -6.232 1.00 87.56 86 GLY A N 1
ATOM 691 C CA . GLY A 1 86 ? 15.579 -12.362 -7.207 1.00 87.56 86 GLY A CA 1
ATOM 692 C C . GLY A 1 86 ? 14.842 -13.635 -6.791 1.00 87.56 86 GLY A C 1
ATOM 693 O O . GLY A 1 86 ? 14.079 -14.192 -7.589 1.00 87.56 86 GLY A O 1
ATOM 694 N N . LYS A 1 87 ? 15.036 -14.112 -5.558 1.00 92.81 87 LYS A N 1
ATOM 695 C CA . LYS A 1 87 ? 14.339 -15.285 -5.045 1.00 92.81 87 LYS A CA 1
ATOM 696 C C . LYS A 1 87 ? 12.930 -14.887 -4.623 1.00 92.81 87 LYS A C 1
ATOM 698 O O . LYS A 1 87 ? 12.700 -13.877 -3.962 1.00 92.81 87 LYS A O 1
ATOM 703 N N . MET A 1 88 ? 11.973 -15.715 -5.028 1.00 95.19 88 MET A N 1
ATOM 704 C CA . MET A 1 88 ? 10.562 -15.519 -4.722 1.00 95.19 88 MET A CA 1
ATOM 705 C C . MET A 1 88 ? 10.155 -16.362 -3.515 1.00 95.19 88 MET A C 1
ATOM 707 O O . MET A 1 88 ? 10.431 -17.562 -3.464 1.00 95.19 88 MET A O 1
ATOM 711 N N . SER A 1 89 ? 9.452 -15.747 -2.570 1.00 95.19 89 SER A N 1
ATOM 712 C CA . SER A 1 89 ? 8.790 -16.417 -1.450 1.00 95.19 89 SER A CA 1
ATOM 713 C C . SER A 1 89 ? 7.311 -16.041 -1.406 1.00 95.19 89 SER A C 1
ATOM 715 O O . SER A 1 89 ? 6.882 -15.072 -2.034 1.00 95.19 89 SER A O 1
ATOM 717 N N . THR A 1 90 ? 6.505 -16.848 -0.716 1.00 95.81 90 THR A N 1
ATOM 718 C CA . THR A 1 90 ? 5.100 -16.520 -0.450 1.00 95.81 90 THR A CA 1
ATOM 719 C C . THR A 1 90 ? 4.958 -16.131 1.010 1.00 95.81 90 THR A C 1
ATOM 721 O O . THR A 1 90 ? 5.365 -1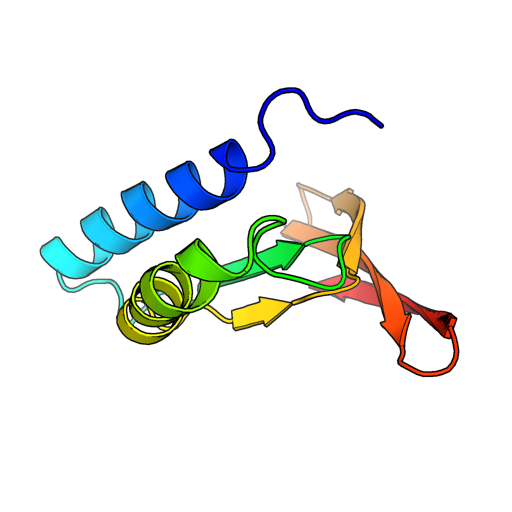6.897 1.881 1.00 95.81 90 THR A O 1
ATOM 724 N N . THR A 1 91 ? 4.364 -14.969 1.250 1.00 94.00 91 THR A N 1
ATOM 725 C CA . THR A 1 91 ? 4.072 -14.439 2.583 1.00 94.00 91 THR A CA 1
ATOM 726 C C . THR A 1 91 ? 2.574 -14.199 2.700 1.00 94.00 91 THR A C 1
ATOM 728 O O . THR A 1 91 ? 1.943 -13.760 1.736 1.00 94.00 91 THR A O 1
ATOM 731 N N . GLU A 1 92 ? 2.010 -14.492 3.865 1.00 94.38 92 GLU A N 1
ATOM 732 C CA . GLU A 1 92 ? 0.616 -14.198 4.197 1.00 94.38 92 GLU A CA 1
ATOM 733 C C . GLU A 1 92 ? 0.505 -13.026 5.172 1.00 94.38 92 GLU A C 1
ATOM 735 O O . GLU A 1 92 ? 1.448 -12.734 5.910 1.00 94.38 92 GLU A O 1
ATOM 740 N N . THR A 1 93 ? -0.635 -12.343 5.129 1.00 89.81 93 THR A N 1
ATOM 741 C CA . THR A 1 93 ? -0.992 -11.196 5.975 1.00 89.81 93 THR A CA 1
ATOM 742 C C . THR A 1 93 ? -2.422 -11.332 6.456 1.00 89.81 93 THR A C 1
ATOM 744 O O . THR A 1 93 ? -3.217 -12.013 5.765 1.00 89.81 93 THR A O 1
#

Nearest PDB structures (foldseek):
  8dhk-assembly1_B  TM=8.804E-01  e=1.719E-04  Homo sapiens
  6oib-assembly1_A  TM=8.761E-01  e=2.094E-04  Homo sapiens
  3oc4-assembly1_B  TM=7.313E-01  e=1.078E-02  Enterococcus faecalis
  6pvh-assembly1_A  TM=5.742E-01  e=4.013E-02  Penicillium fellutanum
  6pvi-assembly1_A  TM=5.689E-01  e=4.285E-02  Penicillium fellutanum

Secondary structure (DSSP, 8-state):
---S-TTHHHHHHHHHHHHHHHHT-GGG--EEEE-SSSSS-SSGGGHHHHHHHHHHTTEEEE-SEEEEEEETTTTEEEEEEE-TTS-EEEEE-

Mean predicted aligned error: 3.46 Å

Foldseek 3Di:
DPDVDLCPLVVVVLVVLVVCVVVVNLVVDAAEDEELAPAPDPDPVCRVVSVVSCVVSVYHYHYNWAWDDADVVVRKTWTFHQDPVRDTDIDMD